Protein AF-A0A7G2M7Q6-F1 (afdb_monomer_lite)

Sequence (88 aa):
MDCHIEKLVKEGKLQEAILELEKKTADQPDEMDLLELGELYYREGKNTDALNKFNAVLRLNPENSKAQTYISMINKVLDFFCKDLLNP

pLDDT: mean 86.65, std 12.63, range [39.41, 96.88]

Radius of gyration: 14.16 Å; chains: 1; bounding box: 27×35×44 Å

Foldseek 3Di:
DPPVLVVCVVVVVLVVSLVVLVVVCVVPNDLVSLQVNLVSCVVVVVLVSSLVSLVVSCVVPVPPVSSVVSNVVSVVVVVVVVVVVVPD

Secondary structure (DSSP, 8-state):
--HHHHHHHHTT-HHHHHHHHHHHHHHS--HHHHHHHHHHHHHTT-HHHHHHHHHHHHHH-TT-HHHHHHHHHHHHHHHHHHHHTT--

Structure (mmCIF, N/CA/C/O backbone):
data_AF-A0A7G2M7Q6-F1
#
_entry.id   AF-A0A7G2M7Q6-F1
#
loop_
_atom_site.group_PDB
_atom_site.id
_atom_site.type_symbol
_atom_site.label_atom_id
_atom_site.label_alt_id
_atom_site.label_comp_id
_atom_site.label_asym_id
_atom_site.label_entity_id
_atom_site.label_seq_id
_atom_site.pdbx_PDB_ins_code
_atom_site.Cartn_x
_atom_site.Cartn_y
_atom_site.Cartn_z
_atom_site.occupancy
_atom_site.B_iso_or_equiv
_atom_site.auth_seq_id
_atom_site.auth_comp_id
_atom_site.auth_asym_id
_atom_site.auth_atom_id
_atom_site.pdbx_PDB_model_num
ATOM 1 N N . MET A 1 1 ? 2.762 11.017 -11.554 1.00 53.69 1 MET A N 1
ATOM 2 C CA . MET A 1 1 ? 1.928 11.215 -10.355 1.00 53.69 1 MET A CA 1
ATOM 3 C C . MET A 1 1 ? 0.726 12.028 -10.778 1.00 53.69 1 MET A C 1
ATOM 5 O O . MET A 1 1 ? 0.901 13.107 -11.339 1.00 53.69 1 MET A O 1
ATOM 9 N N . ASP A 1 2 ? -0.468 11.463 -10.638 1.00 62.34 2 ASP A N 1
ATOM 10 C CA . ASP A 1 2 ? -1.709 12.151 -10.977 1.00 62.34 2 ASP A CA 1
ATOM 11 C C . ASP A 1 2 ? -2.011 13.188 -9.898 1.00 62.34 2 ASP A C 1
ATOM 13 O O . ASP A 1 2 ? -2.312 12.852 -8.755 1.00 62.34 2 ASP A O 1
ATOM 17 N N . CYS A 1 3 ? -1.969 14.463 -10.284 1.00 70.75 3 CYS A N 1
ATOM 18 C CA . CYS A 1 3 ? -2.253 15.609 -9.414 1.00 70.75 3 CYS A CA 1
ATOM 19 C C . CYS A 1 3 ? -3.628 15.501 -8.712 1.00 70.75 3 CYS A C 1
ATOM 21 O O . CYS A 1 3 ? -3.857 16.116 -7.668 1.00 70.75 3 CYS A O 1
ATOM 23 N N . HIS A 1 4 ? -4.550 14.703 -9.265 1.00 82.31 4 HIS A N 1
ATOM 24 C CA . HIS A 1 4 ? -5.871 14.479 -8.690 1.00 82.31 4 HIS A CA 1
ATOM 25 C C . HIS A 1 4 ? -5.849 13.602 -7.429 1.00 82.31 4 HIS A C 1
ATOM 27 O O . HIS A 1 4 ? -6.438 13.995 -6.421 1.00 82.31 4 HIS A O 1
ATOM 33 N N . ILE A 1 5 ? -5.115 12.485 -7.447 1.00 84.25 5 ILE A N 1
ATOM 34 C CA . ILE A 1 5 ? -5.033 11.542 -6.320 1.00 84.25 5 ILE A CA 1
ATOM 35 C C . ILE A 1 5 ? -4.383 12.227 -5.114 1.00 84.25 5 ILE A C 1
ATOM 37 O O . ILE A 1 5 ? -4.936 12.214 -4.013 1.00 84.25 5 ILE A O 1
ATOM 41 N N . GLU A 1 6 ? -3.275 12.943 -5.328 1.00 82.00 6 GLU A N 1
ATOM 42 C CA . GLU A 1 6 ? -2.612 13.714 -4.269 1.00 82.00 6 GLU A CA 1
ATOM 43 C C . GLU A 1 6 ? -3.545 14.751 -3.628 1.00 82.00 6 GLU A C 1
ATOM 45 O O . GLU A 1 6 ? -3.475 15.009 -2.422 1.00 82.00 6 GLU A O 1
ATOM 50 N N . LYS A 1 7 ? -4.429 15.360 -4.427 1.00 88.00 7 LYS A N 1
ATOM 51 C CA . LYS A 1 7 ? -5.425 16.309 -3.927 1.00 88.00 7 LYS A CA 1
ATOM 52 C C . LYS A 1 7 ? -6.468 15.607 -3.056 1.00 88.00 7 LYS A C 1
ATOM 54 O O . LYS A 1 7 ? -6.730 16.091 -1.958 1.00 88.00 7 LYS A O 1
ATOM 59 N N . LEU A 1 8 ? -7.001 14.464 -3.490 1.00 87.19 8 LEU A N 1
ATOM 60 C CA . LEU A 1 8 ? -7.967 13.683 -2.708 1.00 87.19 8 LEU A CA 1
ATOM 61 C C . LEU A 1 8 ? -7.380 13.244 -1.360 1.00 87.19 8 LEU A C 1
ATOM 63 O O . LEU A 1 8 ? -8.036 13.369 -0.325 1.00 87.19 8 LEU A O 1
ATOM 67 N N . VAL A 1 9 ? -6.113 12.821 -1.347 1.00 85.81 9 VAL A N 1
ATOM 68 C CA . VAL A 1 9 ? -5.395 12.472 -0.111 1.00 85.81 9 VAL A CA 1
ATOM 69 C C . VAL A 1 9 ? -5.271 13.683 0.819 1.00 85.81 9 VAL A C 1
ATOM 71 O O . VAL A 1 9 ? -5.503 13.555 2.022 1.00 85.81 9 VAL A O 1
ATOM 74 N N . LYS A 1 10 ? -4.964 14.873 0.282 1.00 86.00 10 LYS A N 1
ATOM 75 C CA . LYS A 1 10 ? -4.899 16.126 1.060 1.00 86.00 10 LYS A CA 1
ATOM 76 C C . LYS A 1 10 ? -6.261 16.571 1.594 1.00 86.00 10 LYS A C 1
ATOM 78 O O . LYS A 1 10 ? -6.324 17.152 2.672 1.00 86.00 10 LYS A O 1
ATOM 83 N N . GLU A 1 11 ? -7.337 16.288 0.868 1.00 88.44 11 GLU A N 1
ATOM 84 C CA . GLU A 1 11 ? -8.717 16.582 1.272 1.00 88.44 11 GLU A CA 1
ATOM 85 C C . GLU A 1 11 ? -9.283 15.550 2.270 1.00 88.44 11 GLU A C 1
ATOM 87 O O . GLU A 1 11 ? -10.423 15.684 2.709 1.00 88.44 11 GLU A O 1
ATOM 92 N N . GLY A 1 12 ? -8.505 14.526 2.649 1.00 85.56 12 GLY A N 1
ATOM 93 C CA . GLY A 1 12 ? -8.935 13.457 3.560 1.00 85.56 12 GLY A CA 1
ATOM 94 C C . GLY A 1 12 ? -9.851 12.416 2.907 1.00 85.56 12 GLY A C 1
ATOM 95 O O . GLY A 1 12 ? -10.357 11.517 3.579 1.00 85.56 12 GLY A O 1
ATOM 96 N N . LYS A 1 13 ? -10.040 12.497 1.589 1.00 89.62 13 LYS A N 1
ATOM 97 C CA . LYS A 1 13 ? -10.893 11.617 0.785 1.00 89.62 13 LYS A CA 1
ATOM 98 C C . LYS A 1 13 ? -10.146 10.344 0.390 1.00 89.62 13 LYS A C 1
ATOM 100 O O . LYS A 1 13 ? -9.985 10.028 -0.787 1.00 89.62 13 LYS A O 1
ATOM 105 N N . LEU A 1 14 ? -9.672 9.608 1.397 1.00 88.38 14 LEU A N 1
ATOM 106 C CA . LEU A 1 14 ? -8.828 8.424 1.206 1.00 88.38 14 LEU A CA 1
ATOM 107 C C . LEU A 1 14 ? -9.513 7.345 0.356 1.00 88.38 14 LEU A C 1
ATOM 109 O O . LEU A 1 14 ? -8.865 6.751 -0.494 1.00 88.38 14 LEU A O 1
ATOM 113 N N . GLN A 1 15 ? -10.820 7.129 0.526 1.00 89.12 15 GLN A N 1
ATOM 114 C CA . GLN A 1 15 ? -11.547 6.111 -0.240 1.00 89.12 15 GLN A CA 1
ATOM 115 C C . GLN A 1 15 ? -11.670 6.448 -1.730 1.00 89.12 15 GLN A C 1
ATOM 117 O O . GLN A 1 15 ? -11.535 5.559 -2.566 1.00 89.12 15 GLN A O 1
ATOM 122 N N . GLU A 1 16 ? -11.891 7.721 -2.070 1.00 90.44 16 GLU A N 1
ATOM 123 C CA . GLU A 1 16 ? -11.925 8.166 -3.469 1.00 90.44 16 GLU A CA 1
ATOM 124 C C . GLU A 1 16 ? -10.535 8.001 -4.106 1.00 90.44 16 GLU A C 1
ATOM 126 O O . GLU A 1 16 ? -10.425 7.434 -5.191 1.00 90.44 16 GLU A O 1
ATOM 131 N N . ALA A 1 17 ? -9.475 8.397 -3.386 1.00 91.00 17 ALA A N 1
ATOM 132 C CA . ALA A 1 17 ? -8.090 8.241 -3.836 1.00 91.00 17 ALA A CA 1
ATOM 133 C C . ALA A 1 17 ? -7.711 6.769 -4.077 1.00 91.00 17 ALA A C 1
ATOM 135 O O . ALA A 1 17 ? -7.098 6.444 -5.093 1.00 91.00 17 ALA A O 1
ATOM 136 N N . ILE A 1 18 ? -8.109 5.875 -3.166 1.00 92.06 18 ILE A N 1
ATOM 137 C CA . ILE A 1 18 ? -7.902 4.427 -3.298 1.00 92.06 18 ILE A CA 1
ATOM 138 C C . ILE A 1 18 ? -8.603 3.903 -4.551 1.00 92.06 18 ILE A C 1
ATOM 140 O O . ILE A 1 18 ? -7.977 3.207 -5.343 1.00 92.06 18 ILE A O 1
ATOM 144 N N . LEU A 1 19 ? -9.870 4.266 -4.766 1.00 91.12 19 LEU A N 1
ATOM 145 C CA . LEU A 1 19 ? -10.656 3.769 -5.895 1.00 91.12 19 LEU A CA 1
ATOM 146 C C . LEU A 1 19 ? -10.082 4.213 -7.249 1.00 91.12 19 LEU A C 1
ATOM 148 O O . LEU A 1 19 ? -10.108 3.447 -8.215 1.00 91.12 19 LEU A O 1
ATOM 152 N N . GLU A 1 20 ? -9.553 5.433 -7.335 1.00 89.75 20 GLU A N 1
ATOM 153 C CA . GLU A 1 20 ? -8.855 5.899 -8.536 1.00 89.75 20 GLU A CA 1
ATOM 154 C C . GLU A 1 20 ? -7.529 5.165 -8.765 1.00 89.75 20 GLU A C 1
ATOM 156 O O . GLU A 1 20 ? -7.272 4.702 -9.880 1.00 89.75 20 GLU A O 1
ATOM 161 N N . LEU A 1 21 ? -6.718 4.988 -7.716 1.00 89.62 21 LEU A N 1
ATOM 162 C CA . LEU A 1 21 ? -5.466 4.227 -7.794 1.00 89.62 21 LEU A CA 1
ATOM 163 C C . LEU A 1 21 ? -5.698 2.750 -8.136 1.00 89.62 21 LEU A C 1
ATOM 165 O O . LEU A 1 21 ? -4.918 2.162 -8.882 1.00 89.62 21 LEU A O 1
ATOM 169 N N . GLU A 1 22 ? -6.769 2.132 -7.640 1.00 90.44 22 GLU A N 1
ATOM 170 C CA . GLU A 1 22 ? -7.131 0.757 -7.994 1.00 90.44 22 GLU A CA 1
ATOM 171 C C . GLU A 1 22 ? -7.432 0.609 -9.481 1.00 90.44 22 GLU A C 1
ATOM 173 O O . GLU A 1 22 ? -6.928 -0.316 -10.114 1.00 90.44 22 GLU A O 1
ATOM 178 N N . LYS A 1 23 ? -8.205 1.537 -10.056 1.00 89.62 23 LYS A N 1
ATOM 179 C CA . LYS A 1 23 ? -8.470 1.540 -11.501 1.00 89.62 23 LYS A CA 1
ATOM 180 C C . LYS A 1 23 ? -7.178 1.715 -12.288 1.00 89.62 23 LYS A C 1
ATOM 182 O O . LYS A 1 23 ? -6.904 0.937 -13.193 1.00 89.62 23 LYS A O 1
ATOM 187 N N . LYS A 1 24 ? -6.350 2.680 -11.885 1.00 87.25 24 LYS A N 1
ATOM 188 C CA . LYS A 1 24 ? -5.074 2.962 -12.545 1.00 87.25 24 LYS A CA 1
ATOM 189 C C . LYS A 1 24 ? -4.130 1.755 -12.528 1.00 87.25 24 LYS A C 1
ATOM 191 O O . LYS A 1 24 ? -3.587 1.374 -13.562 1.00 87.25 24 LYS A O 1
ATOM 196 N N . THR A 1 25 ? -3.980 1.124 -11.364 1.00 86.50 25 THR A N 1
ATOM 197 C CA . THR A 1 25 ? -3.119 -0.056 -11.192 1.00 86.50 25 THR A CA 1
ATOM 198 C C . THR A 1 25 ? -3.678 -1.316 -11.858 1.00 86.50 25 THR A C 1
ATOM 200 O O . THR A 1 25 ? -2.907 -2.240 -12.113 1.00 86.50 25 THR A O 1
ATOM 203 N N . ALA A 1 26 ? -4.982 -1.375 -12.157 1.00 85.75 26 ALA A N 1
ATOM 204 C CA . ALA A 1 26 ? -5.585 -2.478 -12.906 1.00 85.75 26 ALA A CA 1
ATOM 205 C C . ALA A 1 26 ? -5.217 -2.448 -14.399 1.00 85.75 26 ALA A C 1
ATOM 207 O O . ALA A 1 26 ? -5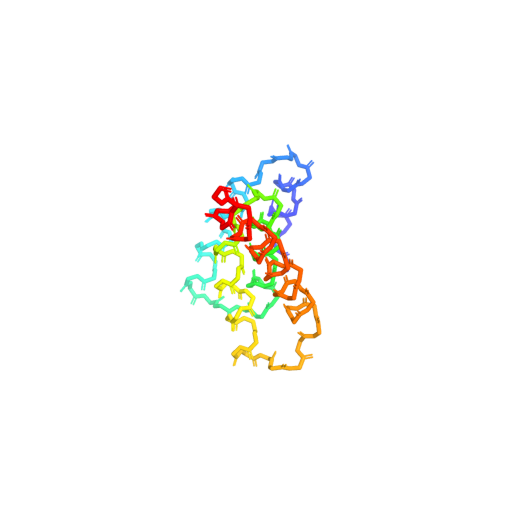.010 -3.508 -14.987 1.00 85.75 26 ALA A O 1
ATOM 208 N N . ASP A 1 27 ? -5.107 -1.257 -14.994 1.00 82.56 27 ASP A N 1
ATOM 209 C CA . ASP A 1 27 ? -4.694 -1.089 -16.391 1.00 82.56 27 ASP A CA 1
ATOM 210 C C . ASP A 1 27 ? -3.171 -1.201 -16.554 1.00 82.56 27 ASP A C 1
ATOM 212 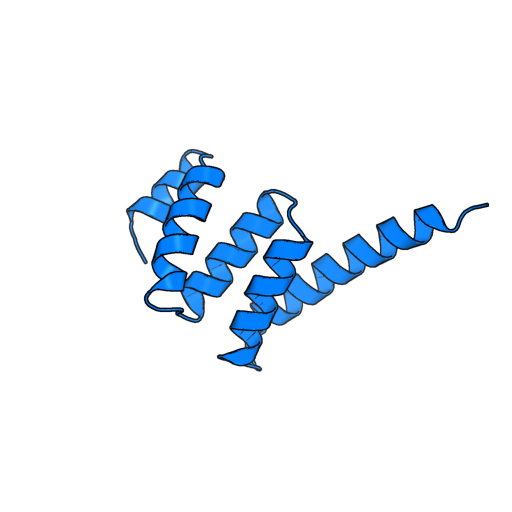O O . ASP A 1 27 ? -2.679 -1.971 -17.383 1.00 82.56 27 ASP A O 1
ATOM 216 N N . GLN A 1 28 ? -2.411 -0.442 -15.757 1.00 80.00 28 GLN A N 1
ATOM 217 C CA . GLN A 1 28 ? -0.947 -0.448 -15.776 1.00 80.00 28 GLN A CA 1
ATOM 218 C C . GLN A 1 28 ? -0.394 -0.388 -14.347 1.00 80.00 28 GLN A C 1
ATOM 220 O O . GLN A 1 28 ? -0.296 0.694 -13.764 1.00 80.00 28 GLN A O 1
ATOM 225 N N . PRO A 1 29 ? -0.023 -1.538 -13.758 1.00 81.56 29 PRO A N 1
ATOM 226 C CA . PRO A 1 29 ? 0.562 -1.563 -12.428 1.00 81.56 29 PRO A CA 1
ATOM 227 C C . PRO A 1 29 ? 2.003 -1.043 -12.469 1.00 81.56 29 PRO A C 1
ATOM 229 O O . PRO A 1 29 ? 2.921 -1.761 -12.866 1.00 81.56 29 PRO A O 1
ATOM 232 N N . ASP A 1 30 ? 2.194 0.198 -12.030 1.00 89.88 30 ASP A N 1
ATOM 233 C CA . ASP A 1 30 ? 3.510 0.776 -11.767 1.00 89.88 30 ASP A CA 1
ATOM 234 C C . ASP A 1 30 ? 3.951 0.520 -10.316 1.00 89.88 30 ASP A C 1
ATOM 236 O O . ASP A 1 30 ? 3.127 0.444 -9.398 1.00 89.88 30 ASP A O 1
ATOM 240 N N . GLU A 1 31 ? 5.262 0.400 -10.096 1.00 91.81 31 GLU A N 1
ATOM 241 C CA . GLU A 1 31 ? 5.845 0.200 -8.763 1.00 91.81 31 GLU A CA 1
ATOM 242 C C . GLU A 1 31 ? 5.408 1.297 -7.783 1.00 91.81 31 GLU A C 1
ATOM 244 O O . GLU A 1 31 ? 5.046 1.011 -6.638 1.00 91.81 31 GLU A O 1
ATOM 249 N N . MET A 1 32 ? 5.421 2.550 -8.235 1.00 90.31 32 MET A N 1
ATOM 250 C CA . MET A 1 32 ? 5.123 3.709 -7.407 1.00 90.31 32 MET A CA 1
ATOM 251 C C . MET A 1 32 ? 3.630 3.808 -7.099 1.00 90.31 32 MET A C 1
ATOM 253 O O . MET A 1 32 ? 3.271 4.057 -5.950 1.00 90.31 32 MET A O 1
ATOM 257 N N . ASP A 1 33 ? 2.769 3.550 -8.087 1.00 91.19 33 ASP A N 1
ATOM 258 C CA . ASP A 1 33 ? 1.314 3.557 -7.893 1.00 91.19 33 ASP A CA 1
ATOM 259 C C . ASP A 1 33 ? 0.877 2.428 -6.936 1.00 91.19 33 ASP A C 1
ATOM 261 O O . ASP A 1 33 ? 0.026 2.633 -6.069 1.00 91.19 33 ASP A O 1
ATOM 265 N N . LEU A 1 34 ? 1.491 1.241 -7.030 1.00 93.12 34 LEU A N 1
ATOM 266 C CA . LEU A 1 34 ? 1.246 0.136 -6.095 1.00 93.12 34 LEU A CA 1
ATOM 267 C C . LEU A 1 34 ? 1.732 0.449 -4.677 1.00 93.12 34 LEU A C 1
ATOM 269 O O . LEU A 1 34 ? 1.067 0.072 -3.707 1.00 93.12 34 LEU A O 1
ATOM 273 N N . LEU A 1 35 ? 2.879 1.123 -4.551 1.00 94.38 35 LEU A N 1
ATOM 274 C CA . LEU A 1 35 ? 3.404 1.553 -3.259 1.00 94.38 35 LEU A CA 1
ATOM 275 C C . LEU A 1 35 ? 2.456 2.566 -2.612 1.00 94.38 35 LEU A C 1
ATOM 277 O O . LEU A 1 35 ? 2.062 2.375 -1.464 1.00 94.38 35 LEU A O 1
ATOM 281 N N . GLU A 1 36 ? 2.035 3.584 -3.362 1.00 92.50 36 GLU A N 1
ATOM 282 C CA . GLU A 1 36 ? 1.120 4.624 -2.889 1.00 92.50 36 GLU A CA 1
ATOM 283 C C . GLU A 1 36 ? -0.239 4.038 -2.484 1.00 92.50 36 GLU A C 1
ATOM 285 O O . GLU A 1 36 ? -0.740 4.318 -1.395 1.00 92.50 36 GLU A O 1
ATOM 290 N N . LEU A 1 37 ? -0.793 3.130 -3.293 1.00 93.56 37 LEU A N 1
ATOM 291 C CA . LEU A 1 37 ? -2.031 2.423 -2.968 1.00 93.56 37 LEU A CA 1
ATOM 292 C C . LEU A 1 37 ? -1.899 1.584 -1.683 1.00 93.56 37 LEU A C 1
ATOM 294 O O . LEU A 1 37 ? -2.803 1.583 -0.846 1.00 93.56 37 LEU A O 1
ATOM 298 N N . GLY A 1 38 ? -0.762 0.909 -1.486 1.00 95.31 38 GLY A N 1
ATOM 299 C CA . GLY A 1 38 ? -0.460 0.201 -0.238 1.00 95.31 38 GLY A CA 1
ATOM 300 C C . GLY A 1 38 ? -0.404 1.133 0.976 1.00 95.31 38 GLY A C 1
ATOM 301 O O . GLY A 1 38 ? -0.961 0.811 2.028 1.00 95.31 38 GLY A O 1
ATOM 302 N N . GLU A 1 39 ? 0.211 2.311 0.832 1.00 94.25 39 GLU A N 1
ATOM 303 C CA . GLU A 1 39 ? 0.265 3.328 1.890 1.00 94.25 39 GLU A CA 1
ATOM 304 C C . GLU A 1 39 ? -1.126 3.847 2.263 1.00 94.25 39 GLU A C 1
ATOM 306 O O . GLU A 1 39 ? -1.422 4.019 3.449 1.00 94.25 39 GLU A O 1
ATOM 311 N N . LEU A 1 40 ? -2.000 4.065 1.276 1.00 93.25 40 LEU A N 1
ATOM 312 C CA . LEU A 1 40 ? -3.372 4.502 1.529 1.00 93.25 40 LEU A CA 1
ATOM 313 C C . LEU A 1 40 ? -4.188 3.437 2.263 1.00 93.25 40 LEU A C 1
ATOM 315 O O . LEU A 1 40 ? -4.849 3.770 3.247 1.00 93.25 40 LEU A O 1
ATOM 319 N N . TYR A 1 41 ? -4.090 2.165 1.866 1.00 94.75 41 TYR A N 1
ATOM 320 C CA . TYR A 1 41 ? -4.745 1.079 2.603 1.00 94.75 41 TYR A CA 1
ATOM 321 C C . TYR A 1 41 ? -4.236 0.950 4.034 1.00 94.75 41 TYR A C 1
ATOM 323 O O . TYR A 1 41 ? -5.033 0.748 4.952 1.00 94.75 41 TYR A O 1
ATOM 331 N N . TYR A 1 42 ? -2.926 1.103 4.243 1.00 94.06 42 TYR A N 1
ATOM 332 C CA . TYR A 1 42 ? -2.342 1.079 5.580 1.00 94.06 42 TYR A CA 1
ATOM 333 C C . TYR A 1 42 ? -2.899 2.216 6.448 1.00 94.06 42 TYR A C 1
ATOM 335 O O . TYR A 1 42 ? -3.283 1.989 7.595 1.00 94.06 42 TYR A O 1
ATOM 343 N N . ARG A 1 43 ? -3.029 3.427 5.889 1.00 90.62 43 ARG A N 1
ATOM 344 C CA . ARG A 1 43 ? -3.645 4.577 6.576 1.00 90.62 43 ARG A CA 1
ATOM 345 C C . ARG A 1 43 ? -5.133 4.380 6.865 1.00 90.62 43 ARG A C 1
ATOM 347 O O . ARG A 1 43 ? -5.608 4.871 7.883 1.00 90.62 43 ARG A O 1
ATOM 354 N N . GLU A 1 44 ? -5.858 3.666 6.005 1.00 89.75 44 GLU A N 1
ATOM 355 C CA . GLU A 1 44 ? -7.266 3.298 6.229 1.00 89.75 44 GLU A CA 1
ATOM 356 C C . GLU A 1 44 ? -7.421 2.166 7.271 1.00 89.75 44 GLU A C 1
ATOM 358 O O . GLU A 1 44 ? -8.535 1.830 7.664 1.00 89.75 44 GLU A O 1
ATOM 363 N N . GLY A 1 45 ? -6.318 1.557 7.727 1.00 90.06 45 GLY A N 1
ATOM 364 C CA . GLY A 1 45 ? -6.322 0.416 8.649 1.00 90.06 45 GLY A CA 1
ATOM 365 C C . GLY A 1 45 ? -6.580 -0.934 7.972 1.00 90.06 45 GLY A C 1
ATOM 366 O O . GLY A 1 45 ? -6.655 -1.964 8.646 1.00 90.06 45 GLY A O 1
ATOM 367 N N . LYS A 1 46 ? -6.665 -0.966 6.637 1.00 92.12 46 LYS A N 1
ATOM 368 C CA . LYS A 1 46 ? -6.813 -2.184 5.829 1.00 92.12 46 LYS A CA 1
ATOM 369 C C . LYS A 1 46 ? -5.460 -2.867 5.639 1.00 92.12 46 LYS A C 1
ATOM 371 O O . LYS A 1 46 ? -4.902 -2.938 4.546 1.00 92.12 46 LYS A O 1
ATOM 376 N N . ASN A 1 47 ? -4.922 -3.375 6.743 1.00 92.19 47 ASN A N 1
ATOM 377 C CA . ASN A 1 47 ? -3.587 -3.969 6.812 1.00 92.19 47 ASN A CA 1
ATOM 378 C C . ASN A 1 47 ? -3.389 -5.144 5.840 1.00 92.19 47 ASN A C 1
ATOM 380 O O . ASN A 1 47 ? -2.317 -5.278 5.255 1.00 92.19 47 ASN A O 1
ATOM 384 N N . THR A 1 48 ? -4.411 -5.976 5.630 1.00 91.38 48 THR A N 1
ATOM 385 C CA . THR A 1 48 ? -4.363 -7.110 4.691 1.00 91.38 48 THR A CA 1
ATOM 386 C C . THR A 1 48 ? -4.257 -6.656 3.237 1.00 91.38 48 THR A C 1
ATOM 388 O O . THR A 1 48 ? -3.433 -7.180 2.488 1.00 91.38 48 THR A O 1
ATOM 391 N N . ASP A 1 49 ? -5.043 -5.654 2.840 1.00 92.94 49 ASP A N 1
ATOM 392 C CA . ASP A 1 49 ? -5.005 -5.092 1.487 1.00 92.94 49 ASP A CA 1
ATOM 393 C C . ASP A 1 49 ? -3.688 -4.358 1.233 1.00 92.94 49 ASP A C 1
ATOM 395 O O . ASP A 1 49 ? -3.045 -4.571 0.203 1.00 92.94 49 ASP A O 1
ATOM 399 N N . ALA A 1 50 ? -3.223 -3.588 2.220 1.00 95.69 50 ALA A N 1
ATOM 400 C CA . ALA A 1 50 ? -1.916 -2.943 2.187 1.00 95.69 50 ALA A CA 1
ATOM 401 C C . ALA A 1 50 ? -0.790 -3.966 1.967 1.00 95.69 50 ALA A C 1
ATOM 403 O O . ALA A 1 50 ? 0.041 -3.799 1.073 1.00 95.69 50 ALA A O 1
ATOM 404 N N . LEU A 1 51 ? -0.804 -5.074 2.719 1.00 95.69 51 LEU A N 1
ATOM 405 C CA . LEU A 1 51 ? 0.175 -6.153 2.589 1.00 95.69 51 LEU A CA 1
ATOM 406 C C . LEU A 1 51 ? 0.182 -6.751 1.175 1.00 95.69 51 LEU A C 1
ATOM 408 O O . LEU A 1 51 ? 1.248 -6.990 0.605 1.00 95.69 51 LEU A O 1
ATOM 412 N N . ASN A 1 52 ? -0.994 -6.958 0.577 1.00 94.62 52 ASN A N 1
ATOM 413 C CA . ASN A 1 52 ? -1.109 -7.464 -0.791 1.00 94.62 52 ASN A CA 1
ATOM 414 C C . ASN A 1 52 ? -0.466 -6.518 -1.813 1.00 94.62 52 ASN A C 1
ATOM 416 O O . ASN A 1 52 ? 0.239 -6.986 -2.716 1.00 94.62 52 ASN A O 1
ATOM 420 N N . LYS A 1 53 ? -0.667 -5.201 -1.664 1.00 95.56 53 LYS A N 1
ATOM 421 C CA . LYS A 1 53 ? -0.070 -4.195 -2.554 1.00 95.56 53 LYS A CA 1
ATOM 422 C C . LYS A 1 53 ? 1.440 -4.081 -2.357 1.00 95.56 53 LYS A C 1
ATOM 424 O O . LYS A 1 53 ? 2.168 -4.141 -3.343 1.00 95.56 53 LYS A O 1
ATOM 429 N N . PHE A 1 54 ? 1.941 -4.055 -1.121 1.00 96.69 54 PHE A N 1
ATOM 430 C CA . PHE A 1 54 ? 3.388 -4.044 -0.871 1.00 96.69 54 PHE A CA 1
ATOM 431 C C . PHE A 1 54 ? 4.087 -5.311 -1.372 1.00 96.69 54 PHE A C 1
ATOM 433 O O . PHE A 1 54 ? 5.176 -5.232 -1.933 1.00 96.69 54 PHE A O 1
ATOM 440 N N . ASN A 1 55 ? 3.448 -6.478 -1.264 1.00 95.25 55 ASN A N 1
ATOM 441 C CA . ASN A 1 55 ? 3.970 -7.696 -1.885 1.00 95.25 55 ASN A CA 1
ATOM 442 C C . ASN A 1 55 ? 4.001 -7.597 -3.417 1.00 95.25 55 ASN A C 1
ATOM 444 O O . ASN A 1 55 ? 4.904 -8.148 -4.040 1.00 95.25 55 ASN A O 1
ATOM 448 N N . ALA A 1 56 ? 3.042 -6.905 -4.042 1.00 94.75 56 ALA A N 1
ATOM 449 C CA . ALA A 1 56 ? 3.084 -6.638 -5.480 1.00 94.75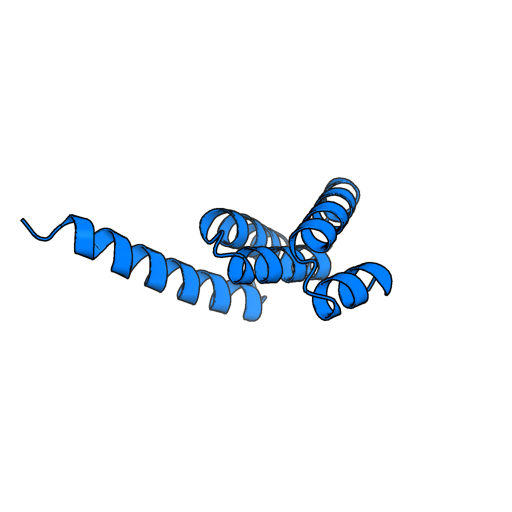 56 ALA A CA 1
ATOM 450 C C . ALA A 1 56 ? 4.256 -5.719 -5.855 1.00 94.75 56 ALA A C 1
ATOM 452 O O . ALA A 1 56 ? 4.954 -6.020 -6.819 1.00 94.75 56 ALA A O 1
ATOM 453 N N . VAL A 1 57 ? 4.529 -4.683 -5.052 1.00 96.06 57 VAL A N 1
ATOM 454 C CA . VAL A 1 57 ? 5.726 -3.838 -5.207 1.00 96.06 57 VAL A CA 1
ATOM 455 C C . VAL A 1 57 ? 6.993 -4.689 -5.158 1.00 96.06 57 VAL A C 1
ATOM 457 O O . VAL A 1 57 ? 7.809 -4.595 -6.063 1.00 96.06 57 VAL A O 1
ATOM 460 N N . LEU A 1 58 ? 7.129 -5.587 -4.175 1.00 95.19 58 LEU A N 1
ATOM 461 C CA . LEU A 1 58 ? 8.301 -6.467 -4.069 1.00 95.19 58 LEU A CA 1
ATOM 462 C C . LEU A 1 58 ? 8.416 -7.502 -5.195 1.00 95.19 58 LEU A C 1
ATOM 464 O O . LEU A 1 58 ? 9.511 -7.992 -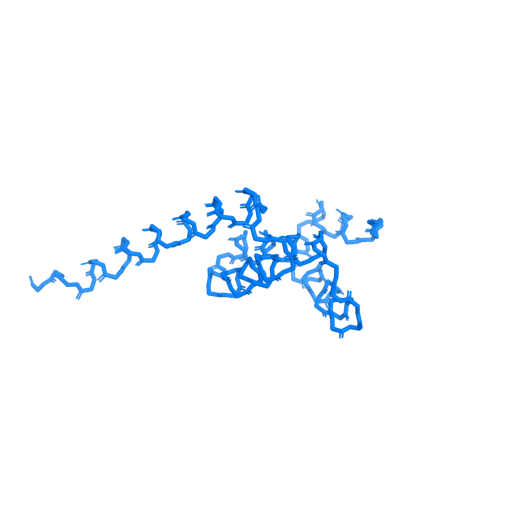5.458 1.00 95.19 58 LEU A O 1
ATOM 468 N N . ARG A 1 59 ? 7.315 -7.842 -5.877 1.00 94.25 59 ARG A N 1
ATOM 469 C CA . 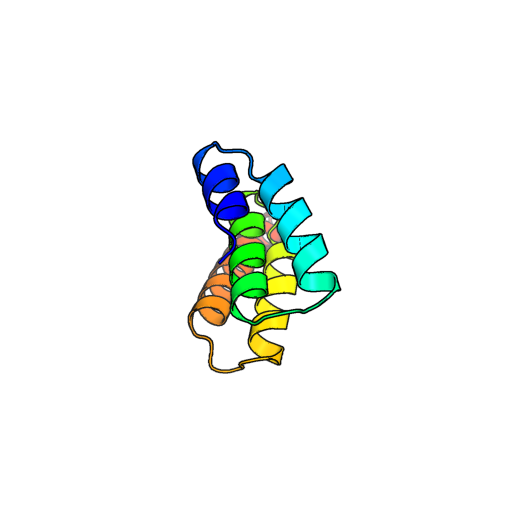ARG A 1 59 ? 7.367 -8.671 -7.092 1.00 94.25 59 ARG A CA 1
ATOM 470 C C . ARG A 1 59 ? 7.930 -7.907 -8.291 1.00 94.25 59 ARG A C 1
ATOM 472 O O . ARG A 1 59 ? 8.571 -8.533 -9.128 1.00 94.25 59 ARG A O 1
ATOM 479 N N . LEU A 1 60 ? 7.686 -6.597 -8.376 1.00 92.88 60 LEU A N 1
ATOM 480 C CA . LEU A 1 60 ? 8.254 -5.735 -9.418 1.00 92.88 60 LEU A CA 1
ATOM 481 C C . LEU A 1 60 ? 9.697 -5.339 -9.089 1.00 92.88 60 LEU A C 1
ATOM 483 O O . LEU A 1 60 ? 10.578 -5.437 -9.937 1.00 92.88 60 LEU A O 1
ATOM 487 N N . ASN A 1 61 ? 9.933 -4.939 -7.841 1.00 94.50 61 ASN A N 1
ATOM 488 C CA . ASN A 1 61 ? 11.222 -4.516 -7.322 1.00 94.50 61 ASN A CA 1
ATOM 489 C C . ASN A 1 61 ? 11.475 -5.143 -5.938 1.00 94.50 61 ASN A C 1
ATOM 491 O O . ASN A 1 61 ? 11.079 -4.578 -4.911 1.00 94.50 61 ASN A O 1
ATOM 495 N N . PRO A 1 62 ? 12.169 -6.294 -5.886 1.00 94.88 62 PRO A N 1
ATOM 496 C CA . PRO A 1 62 ? 12.476 -6.983 -4.633 1.00 94.88 62 PRO A CA 1
ATOM 497 C C . PRO A 1 62 ? 13.301 -6.151 -3.641 1.00 94.88 62 PRO A C 1
ATOM 499 O O . PRO A 1 62 ? 13.247 -6.403 -2.436 1.00 94.88 62 PRO A O 1
ATOM 502 N N . GLU A 1 63 ? 14.048 -5.154 -4.123 1.00 94.81 63 GLU A N 1
ATOM 503 C CA . GLU A 1 63 ? 14.931 -4.308 -3.313 1.00 94.81 63 GLU A CA 1
ATOM 504 C C . GLU A 1 63 ? 14.226 -3.058 -2.756 1.00 94.81 63 GLU A C 1
ATOM 506 O O . GLU A 1 63 ? 14.843 -2.262 -2.042 1.00 94.81 63 GLU A O 1
ATOM 511 N N . ASN A 1 64 ? 12.923 -2.879 -3.021 1.00 96.25 64 ASN A N 1
ATOM 512 C CA . ASN A 1 64 ? 12.171 -1.729 -2.525 1.00 96.25 64 ASN A CA 1
ATOM 513 C C . ASN A 1 64 ? 12.078 -1.743 -0.986 1.00 96.25 64 ASN A C 1
ATOM 515 O O . ASN A 1 64 ? 11.227 -2.393 -0.371 1.00 96.25 64 ASN A O 1
ATOM 519 N N . SER A 1 65 ? 12.952 -0.964 -0.345 1.00 95.88 65 SER A N 1
ATOM 520 C CA . SER A 1 65 ? 13.075 -0.929 1.117 1.00 95.88 65 SER A CA 1
ATOM 521 C C . SER A 1 65 ? 11.833 -0.359 1.810 1.00 95.88 65 SER A C 1
ATOM 523 O O . SER A 1 65 ? 11.550 -0.716 2.957 1.00 95.88 65 SER A O 1
ATOM 525 N N . LYS A 1 66 ? 11.060 0.504 1.132 1.00 95.12 66 LYS A N 1
ATOM 526 C CA . LYS A 1 66 ? 9.816 1.060 1.689 1.00 95.12 66 LYS A CA 1
ATOM 527 C C . LYS A 1 66 ? 8.756 -0.028 1.831 1.00 95.12 66 LYS A C 1
ATOM 529 O O . LYS A 1 66 ? 8.199 -0.186 2.915 1.00 95.12 66 LYS A O 1
ATOM 534 N N . ALA A 1 67 ? 8.530 -0.818 0.782 1.00 95.75 67 ALA A N 1
ATOM 53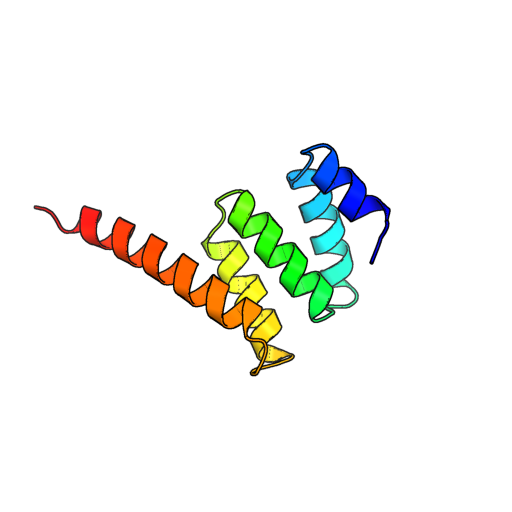5 C CA . ALA A 1 67 ? 7.578 -1.925 0.813 1.00 95.75 67 ALA A CA 1
ATOM 536 C C . ALA A 1 67 ? 7.958 -2.972 1.874 1.00 95.75 67 ALA A C 1
ATOM 538 O O . ALA A 1 67 ? 7.102 -3.383 2.658 1.00 95.75 67 ALA A O 1
ATOM 539 N N . GLN A 1 68 ? 9.244 -3.334 1.981 1.00 96.19 68 GLN A N 1
ATOM 540 C CA . GLN A 1 68 ? 9.728 -4.235 3.040 1.00 96.19 68 GLN A CA 1
ATOM 541 C C . GLN A 1 68 ? 9.462 -3.674 4.448 1.00 96.19 68 GLN A C 1
ATOM 543 O O . GLN A 1 68 ? 9.026 -4.403 5.344 1.00 96.19 68 GLN A O 1
ATOM 548 N N . THR A 1 69 ? 9.687 -2.370 4.643 1.00 96.88 69 THR A N 1
ATOM 549 C CA . THR A 1 69 ? 9.447 -1.691 5.925 1.00 96.88 69 THR A CA 1
ATOM 550 C C . THR A 1 69 ? 7.972 -1.745 6.313 1.00 96.88 69 THR A C 1
ATOM 552 O O . THR A 1 69 ? 7.652 -2.150 7.432 1.00 96.88 69 THR A O 1
ATOM 555 N N . TYR A 1 70 ? 7.069 -1.402 5.390 1.00 96.38 70 TYR A N 1
ATOM 556 C CA . TYR A 1 70 ? 5.632 -1.449 5.651 1.00 96.38 70 TYR A CA 1
ATOM 557 C C . TYR A 1 70 ? 5.132 -2.869 5.930 1.00 96.38 70 TYR A C 1
ATOM 559 O O . TYR A 1 70 ? 4.378 -3.065 6.881 1.00 96.38 70 TYR A O 1
ATOM 567 N N . ILE A 1 71 ? 5.598 -3.875 5.181 1.00 95.31 71 ILE A N 1
ATOM 568 C CA . ILE A 1 71 ? 5.284 -5.289 5.449 1.00 95.31 71 ILE A CA 1
ATOM 569 C C . ILE A 1 71 ? 5.715 -5.684 6.865 1.00 95.31 71 ILE A C 1
ATOM 571 O O . ILE A 1 71 ? 4.947 -6.309 7.593 1.00 95.31 71 ILE A O 1
ATOM 575 N N . SER A 1 72 ? 6.922 -5.291 7.287 1.00 95.50 72 SER A N 1
ATOM 576 C CA . SER A 1 72 ? 7.412 -5.562 8.643 1.00 95.50 72 SER A CA 1
ATOM 577 C C . SER A 1 72 ? 6.534 -4.903 9.712 1.00 95.50 72 SER A C 1
ATOM 579 O O . SER A 1 72 ? 6.190 -5.545 10.705 1.00 95.50 72 SER A O 1
ATOM 581 N N . MET A 1 73 ? 6.132 -3.644 9.505 1.00 94.00 73 MET A N 1
ATOM 582 C CA . MET A 1 73 ? 5.223 -2.932 10.410 1.00 94.00 73 MET A CA 1
ATOM 583 C C . MET A 1 73 ? 3.860 -3.622 10.496 1.00 94.00 73 MET A C 1
ATOM 585 O O . MET A 1 73 ? 3.401 -3.920 11.596 1.00 94.00 73 MET A O 1
ATOM 589 N N . ILE A 1 74 ? 3.252 -3.942 9.352 1.00 93.25 74 ILE A N 1
ATOM 590 C CA . ILE A 1 74 ? 1.957 -4.625 9.283 1.00 93.25 74 ILE A CA 1
ATOM 591 C C . ILE A 1 74 ? 2.022 -5.986 9.975 1.00 93.25 74 ILE A C 1
ATOM 593 O O . ILE A 1 74 ? 1.172 -6.287 10.807 1.00 93.25 74 ILE A O 1
ATOM 597 N N . ASN A 1 75 ? 3.048 -6.791 9.695 1.00 91.50 75 ASN A N 1
ATOM 598 C CA . ASN A 1 75 ? 3.201 -8.105 10.315 1.00 91.50 75 ASN A CA 1
ATOM 599 C C . ASN A 1 75 ? 3.363 -8.012 11.834 1.00 91.50 75 ASN A C 1
ATOM 601 O O . ASN A 1 75 ? 2.812 -8.846 12.542 1.00 91.50 75 ASN A O 1
ATOM 605 N N . LYS A 1 76 ? 4.059 -6.993 12.355 1.00 90.31 76 LYS A N 1
ATOM 606 C CA . LYS A 1 76 ? 4.141 -6.753 13.807 1.00 90.31 76 LYS A CA 1
ATOM 607 C C . LYS A 1 76 ? 2.786 -6.401 14.407 1.00 90.31 76 LYS A C 1
ATOM 609 O O . LYS A 1 76 ? 2.459 -6.882 15.486 1.00 90.31 76 LYS A O 1
ATOM 614 N N . VAL A 1 77 ? 2.012 -5.566 13.716 1.00 86.56 77 VAL A N 1
ATOM 615 C CA . VAL A 1 77 ? 0.660 -5.191 14.140 1.00 86.56 77 VAL A CA 1
ATOM 616 C C . VAL A 1 77 ? -0.245 -6.427 14.168 1.00 86.56 77 VAL A C 1
ATOM 618 O O . VAL A 1 77 ? -0.908 -6.674 15.169 1.00 86.56 77 VAL A O 1
ATOM 621 N N . LEU A 1 78 ? -0.223 -7.246 13.114 1.00 84.69 78 LEU A N 1
ATOM 622 C CA . LEU A 1 78 ? -0.999 -8.487 13.043 1.00 84.69 78 LEU A CA 1
ATOM 623 C C . LEU A 1 78 ? -0.550 -9.521 14.087 1.00 84.69 78 LEU A C 1
ATOM 625 O O . LEU A 1 78 ? -1.399 -10.109 14.745 1.00 84.69 78 LEU A O 1
ATOM 629 N N . ASP A 1 79 ? 0.758 -9.711 14.288 1.00 84.19 79 ASP A N 1
ATOM 630 C CA . ASP A 1 79 ? 1.307 -10.610 15.316 1.00 84.19 79 ASP A CA 1
ATOM 631 C C . ASP A 1 79 ? 0.888 -10.185 16.731 1.00 84.19 79 ASP A C 1
ATOM 633 O O . ASP A 1 79 ? 0.530 -11.033 17.547 1.00 84.19 79 ASP A O 1
ATOM 637 N N . PHE A 1 80 ? 0.864 -8.877 17.010 1.00 77.69 80 PHE A N 1
ATOM 638 C CA . PHE A 1 80 ? 0.367 -8.341 18.277 1.00 77.69 80 PHE A CA 1
ATOM 639 C C . PHE A 1 80 ? -1.117 -8.681 18.488 1.00 77.69 80 PHE A C 1
ATOM 641 O O . PHE A 1 80 ? -1.469 -9.277 19.502 1.00 77.69 80 PHE A O 1
ATOM 648 N N . PHE A 1 81 ? -1.975 -8.402 17.501 1.00 68.19 81 PHE A N 1
ATOM 649 C CA . PHE A 1 81 ? -3.408 -8.702 17.604 1.00 68.19 81 PHE A CA 1
ATOM 650 C C . PHE A 1 81 ? -3.720 -10.207 17.644 1.00 68.19 81 PHE A C 1
ATOM 652 O O . PHE A 1 81 ? -4.664 -10.622 18.314 1.00 68.19 81 PHE A O 1
ATOM 659 N N . CYS A 1 82 ? -2.936 -11.048 16.963 1.00 59.94 82 CYS A N 1
ATOM 660 C CA . CYS A 1 82 ? -3.103 -12.502 17.015 1.00 59.94 82 CYS A CA 1
ATOM 661 C C . CYS A 1 82 ? -2.625 -13.115 18.342 1.00 59.94 82 CYS A C 1
ATOM 663 O O . CYS A 1 82 ? -3.133 -14.167 18.728 1.00 59.94 82 CYS A O 1
ATOM 665 N N . LYS A 1 83 ? -1.698 -12.473 19.067 1.00 53.38 83 LYS A N 1
ATOM 666 C CA . LYS A 1 83 ? -1.292 -12.907 20.415 1.00 53.38 83 LYS A CA 1
ATOM 667 C C . LYS A 1 83 ? -2.356 -12.625 21.474 1.00 53.38 83 LYS A C 1
ATOM 669 O O . LYS A 1 83 ? -2.530 -13.454 22.361 1.00 53.38 83 LYS A O 1
ATOM 674 N N . ASP A 1 84 ? -3.111 -11.534 21.348 1.00 53.28 84 ASP A N 1
ATOM 675 C CA . ASP A 1 84 ? -4.240 -11.229 22.246 1.00 53.28 84 ASP A CA 1
ATOM 676 C C . ASP A 1 84 ? -5.402 -12.243 22.131 1.00 53.28 84 ASP A C 1
ATOM 678 O O . ASP A 1 84 ? -6.153 -12.438 23.081 1.00 53.28 84 ASP A O 1
ATOM 682 N N . LEU A 1 85 ? -5.517 -12.968 21.009 1.00 52.81 85 LEU A N 1
ATOM 683 C CA . LEU A 1 85 ? -6.457 -14.093 20.847 1.00 52.81 85 LEU A CA 1
ATOM 684 C C . LEU A 1 85 ? -6.009 -15.385 21.562 1.00 52.81 85 LEU A C 1
ATOM 686 O O . LEU A 1 85 ? -6.790 -16.331 21.654 1.00 52.81 85 LEU A O 1
ATOM 690 N N . LEU A 1 86 ? -4.767 -15.436 22.056 1.00 47.44 86 LEU A N 1
ATOM 691 C CA . LEU A 1 86 ? -4.166 -16.573 22.765 1.00 47.44 86 LEU A CA 1
ATOM 692 C C . LEU A 1 86 ? -3.922 -16.275 24.253 1.00 47.44 86 LEU A C 1
ATOM 694 O O . LEU A 1 86 ? -3.033 -16.873 24.860 1.00 47.44 86 LEU A O 1
ATOM 698 N N . ASN A 1 87 ? -4.715 -15.386 24.853 1.00 39.41 87 ASN A N 1
ATOM 699 C CA . ASN A 1 87 ? -4.797 -15.257 26.306 1.00 39.41 87 ASN A CA 1
ATOM 700 C C . ASN A 1 87 ? -6.059 -15.988 26.822 1.00 39.41 87 ASN A C 1
ATOM 702 O O . ASN A 1 87 ? -7.127 -15.371 26.855 1.00 39.41 87 ASN A O 1
ATOM 706 N N . PRO A 1 88 ? -5.987 -17.303 27.121 1.00 56.25 88 PRO A N 1
ATOM 707 C CA . PRO A 1 88 ? -7.048 -18.017 27.834 1.00 56.25 88 PRO A CA 1
ATOM 708 C C . PRO A 1 88 ? -7.227 -17.525 29.277 1.00 56.25 88 PRO A C 1
ATOM 710 O O . PRO A 1 88 ? -6.230 -17.084 29.894 1.00 56.25 88 PRO A O 1
#